Protein AF-A0A2N1LMP2-F1 (afdb_monomer_lite)

Foldseek 3Di:
DPLLCVLCPPDDDDFADFPPVLVVCVVVADDPVSLVVSCVVDVRNVVRVCVRCVVVVVSSQVSQQPTDDPNDGDHDDDDDDPVNLVVVVVLLCLQPVVDDSVQPDPVSQVVGVSSVVQCVQAWDDDPPDIDGADPPDPPDPNDDDDPDDPVVNVPDDPWDDFPDDPPRDTDDTD

Secondary structure (DSSP, 8-state):
--HHHHHHTT----PPP--HHHHHHHHT--SHHHHHHHHHH-HHHHHHHHHHHHHHHHHHHHHHHT-EETTEE----PPPPHHHHHHHHHHHHTT-TT--TT--SHHHHTT-HHHHHHHHHHEEE-SS-EEE-----TT-SS-PPP-S-HHHHHH--PPPPPEE-TTSPEEPP-

Structure (mmCIF, N/CA/C/O backbone):
data_AF-A0A2N1LMP2-F1
#
_entry.id   AF-A0A2N1LMP2-F1
#
loop_
_atom_site.group_PDB
_atom_site.id
_atom_site.type_symbol
_atom_site.label_atom_id
_atom_site.label_alt_id
_atom_site.label_comp_id
_atom_site.label_asym_id
_atom_site.label_entity_id
_atom_site.label_seq_id
_atom_site.pdbx_PDB_ins_code
_atom_site.Cartn_x
_atom_site.Cartn_y
_atom_site.Cartn_z
_atom_site.occupancy
_atom_site.B_iso_or_equiv
_atom_site.auth_seq_id
_atom_site.auth_comp_id
_atom_site.auth_asym_id
_atom_site.auth_atom_id
_atom_site.pdbx_PDB_model_num
ATOM 1 N N . MET A 1 1 ? -23.443 4.112 -10.515 1.00 56.53 1 MET A N 1
ATOM 2 C CA . MET A 1 1 ? -22.861 4.112 -9.153 1.00 56.53 1 MET A CA 1
ATOM 3 C C . MET A 1 1 ? -21.855 2.980 -9.072 1.00 56.53 1 MET A C 1
ATOM 5 O O . MET A 1 1 ? -22.141 1.928 -9.629 1.00 56.53 1 MET A O 1
ATOM 9 N N . SER A 1 2 ? -20.687 3.186 -8.459 1.00 77.44 2 SER A N 1
ATOM 10 C CA . SER A 1 2 ? -19.731 2.086 -8.272 1.00 77.44 2 SER A CA 1
ATOM 11 C C . SER A 1 2 ? -20.357 1.008 -7.377 1.00 77.44 2 SER A C 1
ATOM 13 O O . SER A 1 2 ? -21.139 1.322 -6.478 1.00 77.44 2 SER A O 1
ATOM 15 N N . THR A 1 3 ? -20.025 -0.264 -7.602 1.00 79.44 3 THR A N 1
ATOM 16 C CA . THR A 1 3 ? -20.498 -1.373 -6.756 1.00 79.44 3 THR A CA 1
ATOM 17 C C . THR A 1 3 ? -20.096 -1.174 -5.288 1.00 79.44 3 THR A C 1
ATOM 19 O O . THR A 1 3 ? -20.860 -1.503 -4.387 1.00 79.44 3 THR A O 1
ATOM 22 N N . LEU A 1 4 ? -18.949 -0.528 -5.049 1.00 78.62 4 LEU A N 1
ATOM 23 C CA . LEU A 1 4 ? -18.494 -0.121 -3.717 1.00 78.62 4 LEU A CA 1
ATOM 24 C C . LEU A 1 4 ? -19.461 0.855 -3.029 1.00 78.62 4 LEU A C 1
ATOM 26 O O . LEU A 1 4 ? -19.761 0.676 -1.853 1.00 78.62 4 LEU A O 1
ATOM 30 N N . ASN A 1 5 ? -20.007 1.839 -3.752 1.00 83.38 5 ASN A N 1
ATOM 31 C CA . ASN A 1 5 ? -20.949 2.799 -3.167 1.00 83.38 5 ASN A CA 1
ATOM 32 C C . ASN A 1 5 ? -22.228 2.112 -2.666 1.00 83.38 5 ASN A C 1
ATOM 34 O O . ASN A 1 5 ? -22.778 2.525 -1.651 1.00 83.38 5 ASN A O 1
ATOM 38 N N . ILE A 1 6 ? -22.674 1.045 -3.338 1.00 83.50 6 ILE A N 1
ATOM 39 C CA . ILE A 1 6 ? -23.822 0.237 -2.896 1.00 83.50 6 ILE A CA 1
ATOM 40 C C . ILE A 1 6 ? -23.491 -0.461 -1.570 1.00 83.50 6 ILE A C 1
ATOM 42 O O . ILE A 1 6 ? -24.288 -0.432 -0.634 1.00 83.50 6 ILE A O 1
ATOM 46 N N . GLY A 1 7 ? -22.283 -1.024 -1.454 1.00 83.62 7 GLY A N 1
ATOM 47 C CA . GLY A 1 7 ? -21.801 -1.655 -0.222 1.00 83.62 7 GLY A CA 1
ATOM 48 C C . GLY A 1 7 ? -21.707 -0.712 0.976 1.00 83.62 7 GLY A C 1
ATOM 49 O O . GLY A 1 7 ? -21.836 -1.165 2.112 1.00 83.62 7 GLY A O 1
ATOM 50 N N . LEU A 1 8 ? -21.532 0.588 0.737 1.00 87.81 8 LEU A N 1
ATOM 51 C CA . LEU A 1 8 ? -21.400 1.616 1.774 1.00 87.81 8 LEU A CA 1
ATOM 52 C C . LEU A 1 8 ? -22.677 2.442 1.988 1.00 87.81 8 LEU A C 1
ATOM 54 O O . LEU A 1 8 ? -22.713 3.312 2.857 1.00 87.81 8 LEU A O 1
ATOM 58 N N . GLN A 1 9 ? -23.746 2.174 1.235 1.00 87.31 9 GLN A N 1
ATOM 59 C CA . GLN A 1 9 ? -24.979 2.941 1.354 1.00 87.31 9 GLN A CA 1
ATOM 60 C C . GLN A 1 9 ? -25.634 2.725 2.726 1.00 87.31 9 GLN A C 1
ATOM 62 O O . GLN A 1 9 ? -25.834 1.587 3.168 1.00 87.31 9 GLN A O 1
ATOM 67 N N . GLY A 1 10 ? -25.969 3.839 3.387 1.00 86.31 10 GLY A N 1
ATOM 68 C CA . GLY A 1 10 ? -26.621 3.846 4.699 1.00 86.31 10 GLY A CA 1
ATOM 69 C C . GLY A 1 10 ? -25.737 3.346 5.844 1.00 86.31 10 GLY A C 1
ATOM 70 O O . GLY A 1 10 ? -26.268 2.903 6.857 1.00 86.31 10 GLY A O 1
ATOM 71 N N . VAL A 1 11 ? -24.410 3.365 5.683 1.00 87.25 11 VAL A N 1
ATOM 72 C CA . VAL A 1 11 ? -23.465 2.931 6.718 1.00 87.25 11 VAL A CA 1
ATOM 73 C C . VAL A 1 11 ? -22.861 4.143 7.417 1.00 87.25 11 VAL A C 1
ATOM 75 O O . VAL A 1 11 ? -22.262 4.998 6.772 1.00 87.25 11 VAL A O 1
ATOM 78 N N . ALA A 1 12 ? -22.974 4.178 8.744 1.00 90.19 12 ALA A N 1
ATOM 79 C CA . ALA A 1 12 ? -22.169 5.038 9.603 1.00 90.19 12 ALA A CA 1
ATOM 80 C C . ALA A 1 12 ? -21.089 4.183 10.274 1.00 90.19 12 ALA A C 1
ATOM 82 O O . ALA A 1 12 ? -21.376 3.085 10.750 1.00 90.19 12 ALA A O 1
ATOM 83 N N . LEU A 1 13 ? -19.852 4.674 10.289 1.00 92.00 13 LEU A N 1
ATOM 84 C CA . LEU A 1 13 ? -18.711 3.971 10.867 1.00 92.00 13 LEU A CA 1
ATOM 85 C C . LEU A 1 13 ? -18.268 4.688 12.137 1.00 92.00 13 LEU A C 1
ATOM 87 O O . LEU A 1 13 ? -18.056 5.899 12.128 1.00 92.00 13 LEU A O 1
ATOM 91 N N . LYS A 1 14 ? -18.117 3.928 13.217 1.00 94.25 14 LYS A N 1
ATOM 92 C CA . LYS A 1 14 ? -17.578 4.404 14.486 1.00 94.25 14 LYS A CA 1
ATOM 93 C C . LYS A 1 14 ? -16.714 3.297 15.073 1.00 94.25 14 LYS A C 1
ATOM 95 O O . LYS A 1 14 ? -17.142 2.146 15.076 1.00 94.25 14 LYS A O 1
ATOM 100 N N . ARG A 1 15 ? -15.510 3.651 15.524 1.00 94.88 15 ARG A N 1
ATOM 101 C CA . ARG A 1 15 ? -14.640 2.728 16.260 1.00 94.88 15 ARG A CA 1
ATOM 102 C C . ARG A 1 15 ? -15.196 2.462 17.646 1.00 94.88 15 ARG A C 1
ATOM 104 O O . ARG A 1 15 ? -15.923 3.295 18.198 1.00 94.88 15 ARG A O 1
ATOM 111 N N . ASP A 1 16 ? -14.818 1.324 18.193 1.00 95.50 16 ASP A N 1
ATOM 112 C CA . ASP A 1 16 ? -15.082 1.036 19.587 1.00 95.50 16 ASP A CA 1
ATOM 113 C C . ASP A 1 16 ? -14.263 1.976 20.477 1.00 95.50 16 ASP A C 1
ATOM 115 O O . ASP A 1 16 ? -13.262 2.579 20.064 1.00 95.50 16 ASP A O 1
ATOM 119 N N . GLN A 1 17 ? -14.762 2.168 21.692 1.00 95.06 17 GLN A N 1
ATOM 120 C CA . GLN A 1 17 ? -14.090 2.988 22.683 1.00 95.06 17 GLN A CA 1
ATOM 121 C C . GLN A 1 17 ? -12.904 2.206 23.252 1.00 95.06 17 GLN A C 1
ATOM 123 O O . GLN A 1 17 ? -13.048 1.038 23.608 1.00 95.06 17 GLN A O 1
ATOM 128 N N . MET A 1 18 ? -11.744 2.851 23.303 1.00 96.00 18 MET A N 1
ATOM 129 C CA . MET A 1 18 ? -10.521 2.316 23.899 1.00 96.00 18 MET A CA 1
ATOM 130 C C . MET A 1 18 ? -10.513 2.560 25.413 1.00 96.00 18 MET A C 1
ATOM 132 O O . MET A 1 18 ? -11.462 3.123 25.975 1.00 96.00 18 MET A O 1
ATOM 136 N N . SER A 1 19 ? -9.436 2.167 26.096 1.00 95.62 19 SER A N 1
ATOM 137 C CA . SER A 1 19 ? -9.267 2.533 27.500 1.00 95.62 19 SER A CA 1
ATOM 138 C C . SER A 1 19 ? -9.213 4.062 27.670 1.00 95.62 19 SER A C 1
ATOM 140 O O . SER A 1 19 ? -8.766 4.778 26.767 1.00 95.62 19 SER A O 1
ATOM 142 N N . PRO A 1 20 ? -9.616 4.608 28.835 1.00 95.19 20 PRO A N 1
ATOM 143 C CA . PRO A 1 20 ? -9.572 6.053 29.075 1.00 95.19 20 PRO A CA 1
ATOM 144 C C . PRO A 1 20 ? -8.185 6.680 28.853 1.00 95.19 20 PRO A C 1
ATOM 146 O O . PRO A 1 20 ? -8.095 7.825 28.416 1.00 95.19 20 PRO A O 1
ATOM 149 N N . GLY A 1 21 ? -7.108 5.932 29.129 1.00 93.25 21 GLY A N 1
ATOM 150 C CA . GLY A 1 21 ? -5.733 6.383 28.907 1.00 93.25 21 GLY A CA 1
ATOM 151 C C . GLY A 1 21 ? -5.404 6.535 27.422 1.00 93.25 21 GLY A C 1
ATOM 152 O O . GLY A 1 21 ? -4.942 7.596 26.998 1.00 93.25 21 GLY A O 1
ATOM 153 N N . SER A 1 22 ? -5.704 5.514 26.618 1.00 93.31 22 SER A N 1
ATOM 154 C CA . SER A 1 22 ? -5.519 5.569 25.166 1.00 93.31 22 SER A CA 1
ATOM 155 C C . SER A 1 22 ? -6.425 6.593 24.494 1.00 93.31 22 SER A C 1
ATOM 157 O O . SER A 1 22 ? -5.985 7.260 23.562 1.00 93.31 22 SER A O 1
ATOM 159 N N . GLU A 1 23 ? -7.661 6.770 24.972 1.00 95.56 23 GLU A N 1
ATOM 160 C CA . GLU A 1 23 ? -8.558 7.819 24.476 1.00 95.56 23 GLU A CA 1
ATOM 161 C C . GLU A 1 23 ? -7.972 9.212 24.713 1.00 95.56 23 GLU A C 1
ATOM 163 O O . GLU A 1 23 ? -7.882 9.997 23.774 1.00 95.56 23 GLU A O 1
ATOM 168 N N . ALA A 1 24 ? -7.468 9.501 25.916 1.00 93.88 24 ALA A N 1
ATOM 169 C CA . ALA A 1 24 ? -6.833 10.787 26.208 1.00 93.88 24 ALA A CA 1
ATOM 170 C C . ALA A 1 24 ? -5.575 11.034 25.345 1.00 93.88 24 ALA A C 1
ATOM 172 O O . ALA A 1 24 ? -5.333 12.144 24.855 1.00 93.88 24 ALA A O 1
ATOM 173 N N . LEU A 1 25 ? -4.766 9.993 25.110 1.00 92.94 25 LEU A N 1
ATOM 174 C CA . LEU A 1 25 ? -3.607 10.075 24.212 1.00 92.94 25 LEU A CA 1
ATOM 175 C C . LEU A 1 25 ? -4.021 10.298 22.751 1.00 92.94 25 LEU A C 1
ATOM 177 O O . LEU A 1 25 ? -3.378 11.070 22.030 1.00 92.94 25 LEU A O 1
ATOM 181 N N . PHE A 1 26 ? -5.099 9.648 22.318 1.00 93.06 26 PHE A N 1
ATOM 182 C CA . PHE A 1 26 ? -5.643 9.774 20.974 1.00 93.06 26 PHE A CA 1
ATOM 183 C C . PHE A 1 26 ? -6.277 11.151 20.737 1.00 93.06 26 PHE A C 1
ATOM 185 O O . PHE A 1 26 ? -5.985 11.780 19.725 1.00 93.06 26 PHE A O 1
ATOM 192 N N . GLU A 1 27 ? -7.071 11.666 21.679 1.00 93.25 27 GLU A N 1
ATOM 193 C CA . GLU A 1 27 ? -7.725 12.983 21.600 1.00 93.25 27 GLU A CA 1
ATOM 194 C C . GLU A 1 27 ? -6.729 14.134 21.462 1.00 93.25 27 GLU A C 1
ATOM 196 O O . GLU A 1 27 ? -6.997 15.135 20.803 1.00 93.25 27 GLU A O 1
ATOM 201 N N . THR A 1 28 ? -5.544 13.988 22.050 1.00 93.62 28 THR A N 1
ATOM 202 C CA . THR A 1 28 ? -4.492 15.000 21.949 1.00 93.62 28 THR A CA 1
ATOM 203 C C . THR A 1 28 ? -3.762 14.965 20.595 1.00 93.62 28 THR A C 1
ATOM 205 O O . THR A 1 28 ? -2.806 15.719 20.405 1.00 93.62 28 THR A O 1
ATOM 208 N N . ALA A 1 29 ? -4.084 14.035 19.685 1.00 93.19 29 ALA A N 1
ATOM 209 C CA . ALA A 1 29 ? -3.454 13.896 18.370 1.00 93.19 29 ALA A CA 1
ATOM 210 C C . ALA A 1 29 ? -4.353 14.482 17.270 1.00 93.19 29 ALA A C 1
ATOM 212 O O . ALA A 1 29 ? -5.484 14.047 17.083 1.00 93.19 29 ALA A O 1
ATOM 213 N N . ASN A 1 30 ? -3.835 15.452 16.511 1.00 91.75 30 ASN A N 1
ATOM 214 C CA . ASN A 1 30 ? -4.628 16.181 15.512 1.00 91.75 30 ASN A CA 1
ATOM 215 C C . ASN A 1 30 ? -4.412 15.677 14.078 1.00 91.75 30 ASN A C 1
ATOM 217 O O . ASN A 1 30 ? -5.195 15.990 13.182 1.00 91.75 30 ASN A O 1
ATOM 221 N N . THR A 1 31 ? -3.346 14.912 13.841 1.00 92.50 31 THR A N 1
ATOM 222 C CA . THR A 1 31 ? -2.994 14.381 12.522 1.00 92.50 31 THR A CA 1
ATOM 223 C C . THR A 1 31 ? -2.686 12.887 12.590 1.00 92.50 31 THR A C 1
ATOM 225 O O . THR A 1 31 ? -2.364 12.348 13.648 1.00 92.50 31 THR A O 1
ATOM 228 N N . LEU A 1 32 ? -2.741 12.201 11.442 1.00 89.19 32 LEU A N 1
ATOM 229 C CA . LEU A 1 32 ? -2.329 10.794 11.359 1.00 89.19 32 LEU A CA 1
ATOM 230 C C . LEU A 1 32 ? -0.859 10.596 11.745 1.00 89.19 32 LEU A C 1
ATOM 232 O O . LEU A 1 32 ? -0.518 9.563 12.313 1.00 89.19 32 LEU A O 1
ATOM 236 N N . ASP A 1 33 ? 0.001 11.576 11.467 1.00 87.94 33 ASP A N 1
ATOM 237 C CA . ASP A 1 33 ? 1.408 11.511 11.856 1.00 87.94 33 ASP A CA 1
ATOM 238 C C . ASP A 1 33 ? 1.584 11.661 13.370 1.00 87.94 33 ASP A C 1
ATOM 240 O O . ASP A 1 33 ? 2.411 10.962 13.952 1.00 87.94 33 ASP A O 1
ATOM 244 N N . ASP A 1 34 ? 0.769 12.487 14.031 1.00 92.25 34 ASP A N 1
ATOM 245 C CA . ASP A 1 34 ? 0.767 12.582 15.497 1.00 92.25 34 ASP A CA 1
ATOM 246 C C . ASP A 1 34 ? 0.276 11.282 16.137 1.00 92.25 34 ASP A C 1
ATOM 248 O O . ASP A 1 34 ? 0.883 10.800 17.093 1.00 92.25 34 ASP A O 1
ATOM 252 N N . ILE A 1 35 ? -0.789 10.687 15.586 1.00 92.00 35 ILE A N 1
ATOM 253 C CA . ILE A 1 35 ? -1.306 9.391 16.046 1.00 92.00 35 ILE A CA 1
ATOM 254 C C . ILE A 1 35 ? -0.209 8.327 15.928 1.00 92.00 35 ILE A C 1
ATOM 256 O O . ILE A 1 35 ? 0.035 7.596 16.883 1.00 92.00 35 ILE A O 1
ATOM 260 N N . ARG A 1 36 ? 0.494 8.265 14.787 1.00 89.62 36 ARG A N 1
ATOM 261 C CA . ARG A 1 36 ? 1.602 7.319 14.571 1.00 89.62 36 ARG A CA 1
ATOM 262 C C . ARG A 1 36 ? 2.739 7.520 15.568 1.00 89.62 36 ARG A C 1
ATOM 264 O O . ARG A 1 36 ? 3.212 6.535 16.121 1.00 89.62 36 ARG A O 1
ATOM 271 N N . LYS A 1 37 ? 3.158 8.763 15.823 1.00 90.62 37 LYS A N 1
ATOM 272 C CA . LYS A 1 37 ? 4.223 9.064 16.796 1.00 90.62 37 LYS A CA 1
ATOM 273 C C . LYS A 1 37 ? 3.845 8.611 18.204 1.00 90.62 37 LYS A C 1
ATOM 275 O O . LYS A 1 37 ? 4.606 7.894 18.839 1.00 90.62 37 LYS A O 1
ATOM 280 N N . LYS A 1 38 ? 2.633 8.931 18.660 1.00 92.31 38 LYS A N 1
ATOM 281 C CA . LYS A 1 38 ? 2.159 8.489 19.982 1.00 92.31 38 LYS A CA 1
ATOM 282 C C . LYS A 1 38 ? 1.995 6.978 20.080 1.00 92.31 38 LYS A C 1
ATOM 284 O O . LYS A 1 38 ? 2.255 6.398 21.126 1.00 92.31 38 LYS A O 1
ATOM 289 N N . ALA A 1 39 ? 1.576 6.334 18.995 1.00 90.62 39 ALA A N 1
ATOM 290 C CA . ALA A 1 39 ? 1.484 4.882 18.920 1.00 90.62 39 ALA A CA 1
ATOM 291 C C . ALA A 1 39 ? 2.875 4.217 18.987 1.00 90.62 39 ALA A C 1
ATOM 293 O O . ALA A 1 39 ? 3.016 3.166 19.604 1.00 90.62 39 ALA A O 1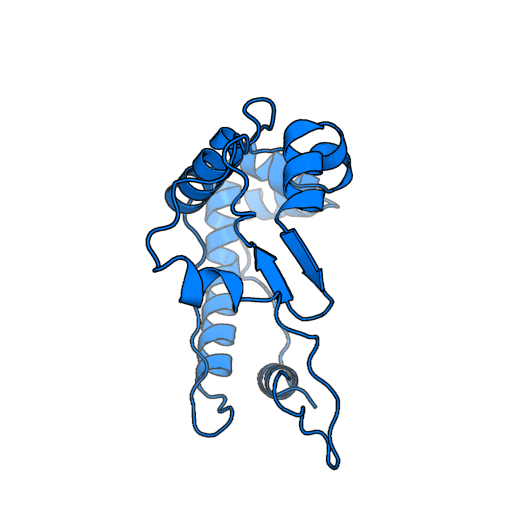
ATOM 294 N N . GLN A 1 40 ? 3.916 4.845 18.427 1.00 88.19 40 GLN A N 1
ATOM 295 C CA . GLN A 1 40 ? 5.306 4.391 18.584 1.00 88.19 40 GLN A CA 1
ATOM 296 C C . GLN A 1 40 ? 5.817 4.548 20.024 1.00 88.19 40 GLN A C 1
ATOM 298 O O . GLN A 1 40 ? 6.623 3.742 20.477 1.00 88.19 40 GLN A O 1
ATOM 303 N N . GLU A 1 41 ? 5.347 5.566 20.745 1.00 90.31 41 GLU A N 1
ATOM 304 C CA . GLU A 1 41 ? 5.685 5.794 22.156 1.00 90.31 41 GLU A CA 1
ATOM 305 C C . GLU A 1 41 ? 4.899 4.873 23.113 1.00 90.31 41 GLU A C 1
ATOM 307 O O . GLU A 1 41 ? 5.378 4.578 24.208 1.00 90.31 41 GLU A O 1
ATOM 312 N N . SER A 1 42 ? 3.715 4.391 22.707 1.00 91.00 42 SER A N 1
ATOM 313 C CA . SER A 1 42 ? 2.830 3.535 23.510 1.00 91.00 42 SER A CA 1
ATOM 314 C C . SER A 1 42 ? 2.359 2.285 22.752 1.00 91.00 42 SER A C 1
ATOM 316 O O . SER A 1 42 ? 1.461 2.326 21.903 1.00 91.00 42 SER A O 1
ATOM 318 N N . ASN A 1 43 ? 2.906 1.127 23.138 1.00 87.75 43 ASN A N 1
ATOM 319 C CA . ASN A 1 43 ? 2.490 -0.182 22.613 1.00 87.75 43 ASN A CA 1
ATOM 320 C C . ASN A 1 43 ? 1.019 -0.515 22.927 1.00 87.75 43 ASN A C 1
ATOM 322 O O . ASN A 1 43 ? 0.364 -1.224 22.156 1.00 87.75 43 ASN A O 1
ATOM 326 N N . GLU A 1 44 ? 0.498 -0.003 24.044 1.00 93.31 44 GLU A N 1
ATOM 327 C CA . GLU A 1 44 ? -0.899 -0.170 24.453 1.00 93.31 44 GLU A CA 1
ATOM 328 C C . GLU A 1 44 ? -1.831 0.560 23.482 1.00 93.31 44 GLU A C 1
ATOM 330 O O . GLU A 1 44 ? -2.719 -0.066 22.905 1.00 93.31 44 GLU A O 1
ATOM 335 N N . LEU A 1 45 ? -1.534 1.829 23.173 1.00 93.12 45 LEU A N 1
ATOM 336 C CA . LEU A 1 45 ? -2.297 2.615 22.201 1.00 93.12 45 LEU A CA 1
ATOM 337 C C . LEU A 1 45 ? -2.318 1.940 20.823 1.00 93.12 45 LEU A C 1
ATOM 339 O O . LEU A 1 45 ? -3.357 1.892 20.170 1.00 93.12 45 LEU A O 1
ATOM 343 N N . THR A 1 46 ? -1.185 1.387 20.378 1.00 92.31 46 THR A N 1
ATOM 344 C CA . THR A 1 46 ? -1.109 0.658 19.101 1.00 92.31 46 THR A CA 1
ATOM 345 C C . THR A 1 46 ? -2.044 -0.551 19.071 1.00 92.31 46 THR A C 1
ATOM 347 O O . THR A 1 46 ? -2.715 -0.794 18.064 1.00 92.31 46 THR A O 1
ATOM 350 N N . SER A 1 47 ? -2.074 -1.324 20.155 1.00 92.88 47 SER A N 1
ATOM 351 C CA . SER A 1 47 ? -2.872 -2.549 20.243 1.00 92.88 47 SER A CA 1
ATOM 352 C C . SER A 1 47 ? -4.362 -2.225 20.345 1.00 92.88 47 SER A C 1
ATOM 354 O O . SER A 1 47 ? -5.154 -2.753 19.564 1.00 92.88 47 SER A O 1
ATOM 356 N N . GLU A 1 48 ? -4.731 -1.278 21.209 1.00 95.44 48 GLU A N 1
ATOM 357 C CA . GLU A 1 48 ? -6.120 -0.844 21.380 1.00 95.44 48 GLU A CA 1
ATOM 358 C C . GLU A 1 48 ? -6.670 -0.147 20.132 1.00 95.44 48 GLU A C 1
ATOM 360 O O . GLU A 1 48 ? -7.828 -0.352 19.776 1.00 95.44 48 GLU A O 1
ATOM 365 N N . LEU A 1 49 ? -5.850 0.609 19.392 1.00 93.62 49 LEU A N 1
ATOM 366 C CA . LEU A 1 49 ? -6.276 1.182 18.113 1.00 93.62 49 LEU A CA 1
ATOM 367 C C . LEU A 1 49 ? -6.627 0.092 17.099 1.00 93.62 49 LEU A C 1
ATOM 369 O O . LEU A 1 49 ? -7.662 0.200 16.440 1.00 93.62 49 LEU A O 1
ATOM 373 N N . LYS A 1 50 ? -5.805 -0.961 16.985 1.00 92.38 50 LYS A N 1
ATOM 374 C CA . LYS A 1 50 ? -6.079 -2.105 16.098 1.00 92.38 50 LYS A CA 1
ATOM 375 C C . LYS A 1 50 ? -7.357 -2.835 16.517 1.00 92.38 50 LYS A C 1
ATOM 377 O O . LYS A 1 50 ? -8.196 -3.141 15.669 1.00 92.38 50 LYS A O 1
ATOM 382 N N . GLU A 1 51 ? -7.539 -3.062 17.813 1.00 94.94 51 GLU A N 1
ATOM 383 C CA . GLU A 1 51 ? -8.738 -3.711 18.343 1.00 94.94 51 GLU A CA 1
ATOM 384 C C . GLU A 1 51 ? -9.994 -2.858 18.106 1.00 94.94 51 GLU A C 1
ATOM 386 O O . GLU A 1 51 ? -10.978 -3.352 17.555 1.00 94.94 51 GLU A O 1
ATOM 391 N N . SER A 1 52 ? -9.923 -1.551 18.378 1.00 96.06 52 SER A N 1
ATOM 392 C CA . SER A 1 52 ? -11.057 -0.620 18.276 1.00 96.06 52 SER A CA 1
ATOM 393 C C . SER A 1 52 ? -11.681 -0.531 16.879 1.00 96.06 52 SER A C 1
ATOM 395 O O . SER A 1 52 ? -12.849 -0.168 16.732 1.00 96.06 52 SER A O 1
ATOM 397 N N . ILE A 1 53 ? -10.914 -0.845 15.831 1.00 94.69 53 ILE A N 1
ATOM 398 C CA . ILE A 1 53 ? -11.384 -0.822 14.439 1.00 94.69 53 ILE A CA 1
ATOM 399 C C . ILE A 1 53 ? -11.742 -2.210 13.902 1.00 94.69 53 ILE A C 1
ATOM 401 O O . ILE A 1 53 ? -12.310 -2.302 12.811 1.00 94.69 53 ILE A O 1
ATOM 405 N N . THR A 1 54 ? -11.451 -3.284 14.641 1.00 94.56 54 THR A N 1
ATOM 406 C CA . THR A 1 54 ? -11.632 -4.669 14.176 1.00 94.56 54 THR A CA 1
ATOM 407 C C . THR A 1 54 ? -13.097 -4.957 13.839 1.00 94.56 54 THR A C 1
ATOM 409 O O . THR A 1 54 ? -13.406 -5.525 12.788 1.00 94.56 54 THR A O 1
ATOM 412 N N . ASN A 1 55 ? -14.035 -4.484 14.665 1.00 93.31 55 ASN A N 1
ATOM 413 C CA . ASN A 1 55 ? -15.468 -4.649 14.405 1.00 93.31 55 ASN A CA 1
ATOM 414 C C . ASN A 1 55 ? -15.920 -3.937 13.123 1.00 93.31 55 ASN A C 1
ATOM 416 O O . ASN A 1 55 ? -16.706 -4.490 12.346 1.00 93.31 55 ASN A O 1
ATOM 420 N N . ILE A 1 56 ? -15.378 -2.747 12.847 1.00 93.69 56 ILE A N 1
ATOM 421 C CA . ILE A 1 56 ? -15.647 -2.033 11.594 1.00 93.69 56 ILE A CA 1
ATOM 422 C C . ILE A 1 56 ? -15.079 -2.798 10.399 1.00 93.69 56 ILE A C 1
ATOM 424 O O . ILE A 1 56 ? -15.765 -2.941 9.388 1.00 93.69 56 ILE A O 1
ATOM 428 N N . GLN A 1 57 ? -13.845 -3.295 10.496 1.00 93.25 57 GLN A N 1
ATOM 429 C CA . GLN A 1 57 ? -13.223 -4.076 9.426 1.00 93.25 57 GLN A CA 1
ATOM 430 C C . GLN A 1 57 ? -14.068 -5.309 9.094 1.00 93.25 57 GLN A C 1
ATOM 432 O O . GLN A 1 57 ? -14.405 -5.527 7.931 1.00 93.25 57 GLN A O 1
ATOM 437 N N . ASN A 1 58 ? -14.522 -6.042 10.113 1.00 92.75 58 ASN A N 1
ATOM 438 C CA . ASN A 1 58 ? -15.418 -7.184 9.945 1.00 92.75 58 ASN A CA 1
ATOM 439 C C . ASN A 1 58 ? -16.753 -6.788 9.300 1.00 92.75 58 ASN A C 1
ATOM 441 O O . ASN A 1 58 ? -17.229 -7.477 8.395 1.00 92.75 58 ASN A O 1
ATOM 445 N N . LEU A 1 59 ? -17.367 -5.676 9.718 1.00 93.38 59 LEU A N 1
ATOM 446 C CA . LEU A 1 59 ? -18.598 -5.162 9.107 1.00 93.38 59 LEU A CA 1
ATOM 447 C C . LEU A 1 59 ? -18.401 -4.849 7.615 1.00 93.38 59 LEU A C 1
ATOM 449 O O . LEU A 1 59 ? -19.228 -5.238 6.783 1.00 93.38 59 LEU A O 1
ATOM 453 N N . LEU A 1 60 ? -17.314 -4.153 7.276 1.00 92.25 60 LEU A N 1
ATOM 454 C CA . LEU A 1 60 ? -16.983 -3.771 5.904 1.00 92.25 60 LEU A CA 1
ATOM 455 C C . LEU A 1 60 ? -16.662 -4.989 5.038 1.00 92.25 60 LEU A C 1
ATOM 457 O O . LEU A 1 60 ? -17.152 -5.064 3.909 1.00 92.25 60 LEU A O 1
ATOM 461 N N . ASN A 1 61 ? -15.923 -5.964 5.569 1.00 92.25 61 ASN A N 1
ATOM 462 C CA . ASN A 1 61 ? -15.622 -7.217 4.882 1.00 92.25 61 ASN A CA 1
ATOM 463 C C . ASN A 1 61 ? -16.906 -7.988 4.573 1.00 92.25 61 ASN A C 1
ATOM 465 O O . ASN A 1 61 ? -17.206 -8.251 3.409 1.00 92.25 61 ASN A O 1
ATOM 469 N N . ASN A 1 62 ? -17.742 -8.216 5.589 1.00 91.25 62 ASN A N 1
ATOM 470 C CA . ASN A 1 62 ? -19.021 -8.909 5.439 1.00 91.25 62 ASN A CA 1
ATOM 471 C C . ASN A 1 62 ? -19.948 -8.241 4.416 1.00 91.25 62 ASN A C 1
ATOM 473 O O . ASN A 1 62 ? -20.658 -8.924 3.677 1.00 91.25 62 ASN A O 1
ATOM 477 N N . ARG A 1 63 ? -19.986 -6.903 4.375 1.00 91.06 63 ARG A N 1
ATOM 478 C CA . ARG A 1 63 ? -20.778 -6.169 3.378 1.00 91.06 63 ARG A CA 1
ATOM 479 C C . ARG A 1 63 ? -20.184 -6.283 1.980 1.00 91.06 63 ARG A C 1
ATOM 481 O O . ARG A 1 63 ? -20.931 -6.508 1.032 1.00 91.06 63 ARG A O 1
ATOM 488 N N . THR A 1 64 ? -18.869 -6.147 1.855 1.00 90.88 64 THR A N 1
ATOM 489 C CA . THR A 1 64 ? -18.173 -6.158 0.564 1.00 90.88 64 THR A CA 1
ATOM 490 C C . THR A 1 64 ? -18.240 -7.534 -0.094 1.00 90.88 64 THR A C 1
ATOM 492 O O . THR A 1 64 ? -18.532 -7.625 -1.282 1.00 90.88 64 THR A O 1
ATOM 495 N N . GLU A 1 65 ? -18.084 -8.617 0.665 1.00 91.38 65 GLU A N 1
ATOM 496 C CA . GLU A 1 65 ? -18.147 -9.995 0.149 1.00 91.38 65 GLU A CA 1
ATOM 497 C C . GLU A 1 65 ? -19.540 -10.415 -0.351 1.00 91.38 65 GLU A C 1
ATOM 499 O O . GLU A 1 65 ? -19.669 -11.353 -1.144 1.00 91.38 65 GLU A O 1
ATOM 504 N N . ARG A 1 66 ? -20.599 -9.712 0.075 1.00 90.31 66 ARG A N 1
ATOM 505 C CA . ARG A 1 66 ? -21.967 -9.895 -0.445 1.00 90.31 66 ARG A CA 1
ATOM 506 C C . ARG A 1 66 ? -22.176 -9.223 -1.800 1.00 90.31 66 ARG A C 1
ATOM 508 O O . ARG A 1 66 ? -23.157 -9.528 -2.475 1.00 90.31 66 ARG A O 1
ATOM 515 N N . LEU A 1 67 ? -21.292 -8.307 -2.195 1.00 90.06 67 LEU A N 1
ATOM 516 C CA . LEU A 1 67 ? -21.373 -7.642 -3.487 1.00 90.06 67 LEU A CA 1
ATOM 517 C C . LEU A 1 67 ? -20.930 -8.587 -4.604 1.00 90.06 67 LEU A C 1
ATOM 519 O O . LEU A 1 67 ? -20.033 -9.417 -4.444 1.00 90.06 67 LEU A O 1
ATOM 523 N N . LEU A 1 68 ? -21.539 -8.401 -5.771 1.00 88.69 68 LEU A N 1
ATOM 524 C CA . LEU A 1 68 ? -21.206 -9.120 -6.992 1.00 88.69 68 LEU A CA 1
ATOM 525 C C . LEU A 1 68 ? -20.801 -8.127 -8.074 1.00 88.69 68 LEU A C 1
ATOM 527 O O . LEU A 1 68 ? -21.445 -7.096 -8.276 1.00 88.69 68 LEU A O 1
ATOM 531 N N . PHE A 1 69 ? -19.744 -8.462 -8.799 1.00 82.69 69 PHE A N 1
ATOM 532 C CA . PHE A 1 69 ? -19.353 -7.781 -10.019 1.00 82.69 69 PHE A CA 1
ATOM 533 C C . PHE A 1 69 ? -19.185 -8.816 -11.127 1.00 82.69 69 PHE A C 1
ATOM 535 O O . PHE A 1 69 ? -18.298 -9.664 -11.052 1.00 82.69 69 PHE A O 1
ATOM 542 N N . LYS A 1 70 ? -20.053 -8.755 -12.149 1.00 87.12 70 LYS A N 1
ATOM 543 C CA . LYS A 1 70 ? -20.111 -9.742 -13.246 1.00 87.12 70 LYS A CA 1
ATOM 544 C C . LYS A 1 70 ? -20.168 -11.184 -12.716 1.00 87.12 70 LYS A C 1
ATOM 546 O O . LYS A 1 70 ? -19.310 -12.001 -13.042 1.00 87.12 70 LYS A O 1
ATOM 551 N N . ASP A 1 71 ? -21.109 -11.431 -11.803 1.00 86.25 71 ASP A N 1
ATOM 552 C CA . ASP A 1 71 ? -21.339 -12.722 -11.129 1.00 86.25 71 ASP A CA 1
ATOM 553 C C . ASP A 1 71 ? -20.165 -13.255 -10.290 1.00 86.25 71 ASP A C 1
ATOM 555 O O . ASP A 1 71 ? -20.196 -14.382 -9.796 1.00 86.25 71 ASP A O 1
ATOM 559 N N . LYS A 1 72 ? -19.132 -12.437 -10.062 1.00 89.00 72 LYS A N 1
ATOM 560 C CA . LYS A 1 72 ? -18.014 -12.758 -9.172 1.00 89.00 72 LYS A CA 1
ATOM 561 C C . LYS A 1 72 ? -18.140 -11.983 -7.869 1.00 89.00 72 LYS A C 1
ATOM 563 O O . LYS A 1 72 ? -18.341 -10.769 -7.880 1.00 89.00 72 LYS A O 1
ATOM 568 N N . LYS A 1 73 ? -17.987 -12.684 -6.746 1.00 88.44 73 LYS A N 1
ATOM 569 C CA . LYS A 1 73 ? -17.900 -12.060 -5.421 1.00 88.44 73 LYS A CA 1
ATOM 570 C C . LYS A 1 73 ? -16.606 -11.268 -5.290 1.00 88.44 73 LYS A C 1
ATOM 572 O O . LYS A 1 73 ? -15.563 -11.688 -5.802 1.00 88.44 73 LYS A O 1
ATOM 577 N N . PHE A 1 74 ? -16.677 -10.152 -4.576 1.00 88.81 74 PHE A N 1
ATOM 578 C CA . PHE A 1 74 ? -15.474 -9.463 -4.129 1.00 88.81 74 PHE A CA 1
ATOM 579 C C . PHE A 1 74 ? -14.727 -10.321 -3.109 1.00 88.81 74 PHE A C 1
ATOM 581 O O . PHE A 1 74 ? -15.320 -11.142 -2.410 1.00 88.81 74 PHE A O 1
ATOM 588 N N . ARG A 1 75 ? -13.411 -10.129 -3.055 1.00 88.69 75 ARG A N 1
ATOM 589 C CA . ARG A 1 75 ? -12.540 -10.745 -2.058 1.00 88.69 75 ARG A CA 1
ATOM 590 C C . ARG A 1 75 ? -11.967 -9.642 -1.192 1.00 88.69 75 ARG A C 1
ATOM 592 O O . ARG A 1 75 ? -11.428 -8.673 -1.729 1.00 88.69 75 ARG A O 1
ATOM 599 N N . CYS A 1 76 ? -12.077 -9.809 0.115 1.00 88.81 76 CYS A N 1
ATOM 600 C CA . CYS A 1 76 ? -11.336 -8.998 1.061 1.00 88.81 76 CYS A CA 1
ATOM 601 C C . CYS A 1 76 ? -9.966 -9.636 1.296 1.00 88.81 76 CYS A C 1
ATOM 603 O O . CYS A 1 76 ? -9.824 -10.858 1.301 1.00 88.81 76 CYS A O 1
ATOM 605 N N . HIS A 1 77 ? -8.947 -8.794 1.420 1.00 88.44 77 HIS A N 1
ATOM 606 C CA . HIS A 1 77 ? -7.583 -9.221 1.688 1.00 88.44 77 HIS A CA 1
ATOM 607 C C . HIS A 1 77 ? -7.169 -8.713 3.059 1.00 88.44 77 HIS A C 1
ATOM 609 O O . HIS A 1 77 ? -7.461 -7.569 3.407 1.00 88.44 77 HIS A O 1
ATOM 615 N N . GLU A 1 78 ? -6.459 -9.558 3.799 1.00 87.19 78 GLU A N 1
ATOM 616 C CA . GLU A 1 78 ? -5.870 -9.158 5.069 1.00 87.19 78 GLU A CA 1
ATOM 617 C C . GLU A 1 78 ? -4.833 -8.044 4.870 1.00 87.19 78 GLU A C 1
ATOM 619 O O . GLU A 1 78 ? -4.136 -8.029 3.842 1.00 87.19 78 GLU A O 1
ATOM 624 N N . PRO A 1 79 ? -4.696 -7.128 5.846 1.00 86.12 79 PRO A N 1
ATOM 625 C CA . PRO A 1 79 ? -3.629 -6.140 5.846 1.00 86.12 79 PRO A CA 1
ATOM 626 C C . PRO A 1 79 ? -2.253 -6.796 5.678 1.00 86.12 79 PRO A C 1
ATOM 628 O O . PRO A 1 79 ? -2.003 -7.907 6.151 1.00 86.12 79 PRO A O 1
ATOM 631 N N . ALA A 1 80 ? -1.334 -6.100 5.008 1.00 88.81 80 ALA A N 1
ATOM 632 C CA . ALA A 1 80 ? 0.046 -6.559 4.927 1.00 88.81 80 ALA A CA 1
ATOM 633 C C . ALA A 1 80 ? 0.676 -6.564 6.329 1.00 88.81 80 ALA A C 1
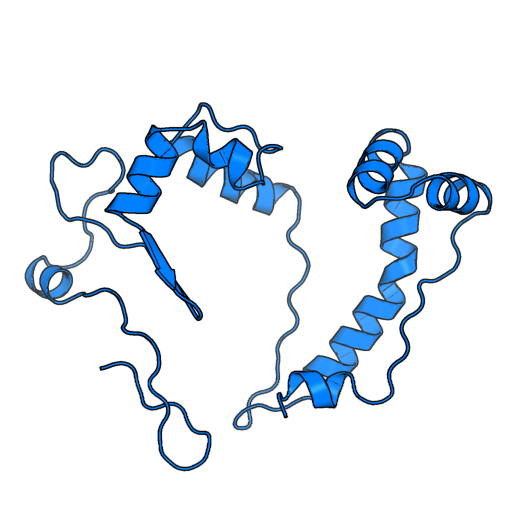ATOM 635 O O . ALA A 1 80 ? 0.574 -5.577 7.058 1.00 88.81 80 ALA A O 1
ATOM 636 N N . ASN A 1 81 ? 1.325 -7.670 6.694 1.00 90.50 81 ASN A N 1
ATOM 637 C CA . ASN A 1 81 ? 2.131 -7.737 7.908 1.00 90.50 81 ASN A CA 1
ATOM 638 C C . ASN A 1 81 ? 3.480 -7.027 7.696 1.00 90.50 81 ASN A C 1
ATOM 640 O O . ASN A 1 81 ? 3.892 -6.764 6.563 1.00 90.50 81 ASN A O 1
ATOM 644 N N . GLU A 1 82 ? 4.173 -6.734 8.794 1.00 89.44 82 GLU A N 1
ATOM 645 C CA . GLU A 1 82 ? 5.462 -6.031 8.769 1.00 89.44 82 GLU A CA 1
ATOM 646 C C . GLU A 1 82 ? 6.509 -6.777 7.933 1.00 89.44 82 GLU A C 1
ATOM 648 O O . GLU A 1 82 ? 7.228 -6.154 7.162 1.00 89.44 82 GLU A O 1
ATOM 653 N N . GLU A 1 83 ? 6.520 -8.110 7.983 1.00 92.50 83 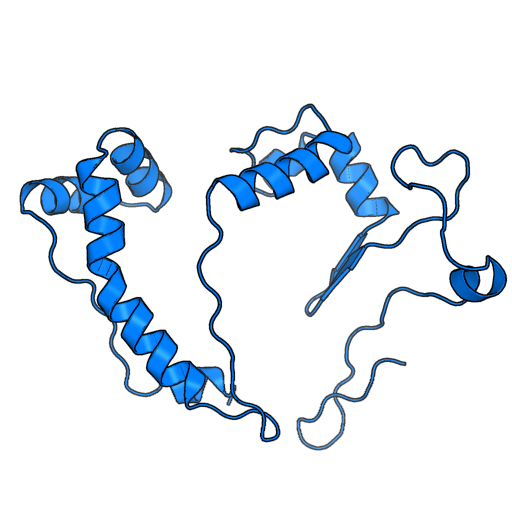GLU A N 1
ATOM 654 C CA . GLU A 1 83 ? 7.413 -8.951 7.175 1.00 92.50 83 GLU A CA 1
ATOM 655 C C . GLU A 1 83 ? 7.200 -8.761 5.668 1.00 92.50 83 GLU A C 1
ATOM 657 O O . GLU A 1 83 ? 8.163 -8.648 4.913 1.00 92.50 83 GLU A O 1
ATOM 662 N N . ARG A 1 84 ? 5.944 -8.703 5.201 1.00 92.44 84 ARG A N 1
ATOM 663 C CA . ARG A 1 84 ? 5.631 -8.458 3.784 1.00 92.44 84 ARG A CA 1
ATOM 664 C C . ARG A 1 84 ? 5.994 -7.043 3.366 1.00 92.44 84 ARG A C 1
ATOM 666 O O . ARG A 1 84 ? 6.446 -6.854 2.239 1.00 92.44 84 ARG A O 1
ATOM 673 N N . ILE A 1 85 ? 5.782 -6.066 4.247 1.00 91.50 85 ILE A N 1
ATOM 674 C CA . ILE A 1 85 ? 6.170 -4.674 3.999 1.00 91.50 85 ILE A CA 1
ATOM 675 C C . ILE A 1 85 ? 7.695 -4.583 3.882 1.00 91.50 85 ILE A C 1
ATOM 677 O O . ILE A 1 85 ? 8.187 -4.021 2.906 1.00 91.50 85 ILE A O 1
ATOM 681 N N . ALA A 1 86 ? 8.431 -5.203 4.806 1.00 92.94 86 ALA A N 1
ATOM 682 C CA . ALA A 1 86 ? 9.887 -5.272 4.775 1.00 92.94 86 ALA A CA 1
ATOM 683 C C . ALA A 1 86 ? 10.390 -5.993 3.518 1.00 92.94 86 ALA A C 1
ATOM 685 O O . ALA A 1 86 ? 11.223 -5.456 2.804 1.00 92.94 86 ALA A O 1
ATOM 686 N N . ALA A 1 87 ? 9.829 -7.152 3.163 1.00 93.31 87 ALA A N 1
ATOM 687 C CA . ALA A 1 87 ? 10.223 -7.886 1.958 1.00 93.31 87 ALA A CA 1
ATOM 688 C C . ALA A 1 87 ? 9.985 -7.088 0.661 1.00 93.31 87 ALA A C 1
ATOM 690 O O . ALA A 1 87 ? 10.792 -7.140 -0.274 1.00 93.31 87 ALA A O 1
ATOM 691 N N . LEU A 1 88 ? 8.880 -6.335 0.593 1.00 91.19 88 LEU A N 1
ATOM 692 C CA . LEU A 1 88 ? 8.631 -5.414 -0.514 1.00 91.19 88 LEU A CA 1
ATOM 693 C C . LEU A 1 88 ? 9.667 -4.286 -0.529 1.00 91.19 88 LEU A C 1
ATOM 695 O O . LEU A 1 88 ? 10.170 -3.944 -1.597 1.00 91.19 88 LEU A O 1
ATOM 699 N N . PHE A 1 89 ? 9.988 -3.731 0.637 1.00 92.56 89 PHE A N 1
ATOM 700 C CA . PHE A 1 89 ? 10.977 -2.671 0.772 1.00 92.56 89 PHE A CA 1
ATOM 701 C C . PHE A 1 89 ? 12.383 -3.129 0.368 1.00 92.56 89 PHE A C 1
ATOM 703 O O . PHE A 1 89 ? 13.022 -2.437 -0.415 1.00 92.56 89 PHE A O 1
ATOM 710 N N . GLU A 1 90 ? 12.828 -4.316 0.783 1.00 91.94 90 GLU A N 1
ATOM 711 C CA . GLU A 1 90 ? 14.111 -4.901 0.360 1.00 91.94 90 GLU A CA 1
ATOM 712 C C . GLU A 1 90 ? 14.213 -4.991 -1.169 1.00 91.94 90 GLU A C 1
ATOM 714 O O . GLU A 1 90 ? 15.223 -4.623 -1.762 1.00 91.94 90 GLU A O 1
ATOM 719 N N . SER A 1 91 ? 13.116 -5.362 -1.838 1.00 89.06 91 SER A N 1
ATOM 720 C CA . SER A 1 91 ? 13.072 -5.412 -3.307 1.00 89.06 91 SER A CA 1
ATOM 721 C C . SER A 1 91 ? 13.221 -4.033 -3.969 1.00 89.06 91 SER A C 1
ATOM 723 O O . SER A 1 91 ? 13.621 -3.948 -5.129 1.00 89.06 91 SER A O 1
ATOM 725 N N . ILE A 1 92 ? 12.854 -2.954 -3.271 1.00 89.56 92 ILE A N 1
ATOM 726 C CA . ILE A 1 92 ? 13.031 -1.568 -3.731 1.00 89.56 92 ILE A CA 1
ATOM 727 C C . ILE A 1 92 ? 14.434 -1.065 -3.362 1.00 89.56 92 ILE A C 1
ATOM 729 O O . ILE A 1 92 ? 15.048 -0.354 -4.152 1.00 89.56 92 ILE A O 1
ATOM 733 N N . SER A 1 93 ? 14.959 -1.473 -2.206 1.00 90.00 93 SER A N 1
ATOM 734 C CA . SER A 1 93 ? 16.322 -1.179 -1.749 1.00 90.00 93 SER A CA 1
ATOM 735 C C . SER A 1 93 ? 17.383 -1.739 -2.708 1.00 90.00 93 SER A C 1
ATOM 737 O O . SER A 1 93 ? 18.394 -1.088 -2.956 1.00 90.00 93 SER A O 1
ATOM 739 N N . ASP A 1 94 ? 17.102 -2.876 -3.362 1.00 88.94 94 ASP A N 1
ATOM 740 C CA . ASP A 1 94 ? 17.913 -3.414 -4.470 1.00 88.94 94 ASP A CA 1
ATOM 741 C C . ASP A 1 94 ? 18.090 -2.419 -5.639 1.00 88.94 94 ASP A C 1
ATOM 743 O O . ASP A 1 94 ? 19.061 -2.504 -6.393 1.00 88.94 94 ASP A O 1
ATOM 747 N N . ILE A 1 95 ? 17.140 -1.496 -5.830 1.00 90.06 95 ILE A N 1
ATOM 748 C CA . ILE A 1 95 ? 17.189 -0.458 -6.870 1.00 90.06 95 ILE A CA 1
ATOM 749 C C . ILE A 1 95 ? 17.943 0.765 -6.351 1.00 90.06 95 ILE A C 1
ATOM 751 O O . ILE A 1 95 ? 18.782 1.317 -7.061 1.00 90.06 95 ILE A O 1
ATOM 755 N N . ASP A 1 96 ? 17.627 1.201 -5.133 1.00 91.88 96 ASP A N 1
ATOM 756 C CA . ASP A 1 96 ? 18.261 2.349 -4.495 1.00 91.88 96 ASP A CA 1
ATOM 757 C C . ASP A 1 96 ? 18.407 2.120 -2.988 1.00 91.88 96 ASP A C 1
ATOM 759 O O . ASP A 1 96 ? 17.474 2.326 -2.209 1.00 91.88 96 ASP A O 1
ATOM 763 N N . SER A 1 97 ? 19.616 1.739 -2.577 1.00 91.38 97 SER A N 1
ATOM 764 C CA . SER A 1 97 ? 19.942 1.421 -1.185 1.00 91.38 97 SER A CA 1
ATOM 765 C C . SER A 1 97 ? 19.975 2.646 -0.266 1.00 91.38 97 SER A C 1
ATOM 767 O O . SER A 1 97 ? 20.233 2.513 0.929 1.00 91.38 97 SER A O 1
ATOM 769 N N . THR A 1 98 ? 19.814 3.859 -0.811 1.00 92.12 98 THR A N 1
ATOM 770 C CA . THR A 1 98 ? 19.783 5.092 -0.011 1.00 92.12 98 THR A CA 1
ATOM 771 C C . THR A 1 98 ? 18.395 5.392 0.543 1.00 92.12 98 THR A C 1
ATOM 773 O O . THR A 1 98 ? 18.288 6.183 1.482 1.00 92.12 98 THR A O 1
ATOM 776 N N . LEU A 1 99 ? 17.353 4.772 -0.021 1.00 92.81 99 LEU A N 1
ATOM 777 C CA . LEU A 1 99 ? 15.980 4.904 0.450 1.00 92.81 99 LEU A CA 1
ATOM 778 C C . LEU A 1 99 ? 15.844 4.284 1.841 1.00 92.81 99 LEU A C 1
ATOM 780 O O . LEU A 1 99 ? 16.382 3.209 2.100 1.00 92.81 99 LEU A O 1
ATOM 784 N N . ARG A 1 100 ? 15.086 4.934 2.727 1.00 91.94 100 ARG A N 1
ATOM 785 C CA . ARG A 1 100 ? 14.690 4.357 4.018 1.00 91.94 100 ARG A CA 1
ATOM 786 C C . ARG A 1 100 ? 13.216 3.966 4.035 1.00 91.94 100 ARG A C 1
ATOM 788 O O . ARG A 1 100 ? 12.399 4.550 3.327 1.00 91.94 100 ARG A O 1
ATOM 795 N N . ILE A 1 101 ? 12.855 2.995 4.871 1.00 89.38 101 ILE A N 1
ATOM 796 C CA . ILE A 1 101 ? 11.488 2.449 4.915 1.00 89.38 101 ILE A CA 1
ATOM 797 C C . ILE A 1 101 ? 10.446 3.482 5.370 1.00 89.38 101 ILE A C 1
ATOM 799 O O . ILE A 1 101 ? 9.267 3.367 5.040 1.00 89.38 101 ILE A O 1
ATOM 803 N N . GLU A 1 102 ? 10.870 4.537 6.070 1.00 87.88 102 GLU A N 1
ATOM 804 C CA . GLU A 1 102 ? 9.993 5.627 6.504 1.00 87.88 102 GLU A CA 1
ATOM 805 C C . GLU A 1 102 ? 9.718 6.654 5.384 1.00 87.88 102 GLU A C 1
ATOM 807 O O . GLU A 1 102 ? 8.799 7.474 5.491 1.00 87.88 102 GLU A O 1
ATOM 812 N N . GLU A 1 103 ? 10.489 6.624 4.291 1.00 89.31 103 GLU A N 1
ATOM 813 C CA . GLU A 1 103 ? 10.421 7.576 3.178 1.00 89.31 103 GLU A CA 1
ATOM 814 C C . GLU A 1 103 ? 9.336 7.204 2.163 1.00 89.31 103 GLU A C 1
ATOM 816 O O . GLU A 1 103 ? 9.585 6.798 1.031 1.00 89.31 103 GLU A O 1
ATOM 821 N N . THR A 1 104 ? 8.084 7.374 2.579 1.00 87.06 104 THR A N 1
ATOM 822 C CA . THR A 1 104 ? 6.904 6.932 1.817 1.00 87.06 104 THR A CA 1
ATOM 823 C C . THR A 1 104 ? 6.250 8.028 0.970 1.00 87.06 104 THR A C 1
ATOM 825 O O . THR A 1 104 ? 5.348 7.747 0.177 1.00 87.06 104 THR A O 1
ATOM 828 N N . THR A 1 105 ? 6.675 9.289 1.103 1.00 88.31 105 THR A N 1
ATOM 829 C CA . THR A 1 105 ? 6.078 10.411 0.359 1.00 88.31 105 THR A CA 1
ATOM 830 C C . THR A 1 105 ? 6.795 10.686 -0.961 1.00 88.31 105 THR A C 1
ATOM 832 O O . THR A 1 105 ? 8.005 10.508 -1.092 1.00 88.31 105 THR A O 1
ATOM 835 N N . GLN A 1 106 ? 6.071 11.236 -1.944 1.00 86.56 106 GLN A N 1
ATOM 836 C CA . GLN A 1 106 ? 6.655 11.604 -3.240 1.00 86.56 106 GLN A CA 1
ATOM 837 C C . GLN A 1 106 ? 7.823 12.599 -3.106 1.00 86.56 106 GLN A C 1
ATOM 839 O O . GLN A 1 106 ? 8.777 12.535 -3.877 1.00 86.56 106 GLN A O 1
ATOM 844 N N . ALA A 1 107 ? 7.760 13.524 -2.143 1.00 91.06 107 ALA A N 1
ATOM 845 C CA . ALA A 1 107 ? 8.816 14.508 -1.917 1.00 91.06 107 ALA A CA 1
ATOM 846 C C . ALA A 1 107 ? 10.104 13.874 -1.369 1.00 91.06 107 ALA A C 1
ATOM 848 O O . ALA A 1 107 ? 11.190 14.318 -1.736 1.00 91.06 107 ALA A O 1
ATOM 849 N N . GLN A 1 108 ? 9.984 12.844 -0.524 1.00 92.00 108 GLN A N 1
ATOM 850 C CA . GLN A 1 108 ? 11.128 12.066 -0.043 1.00 92.00 108 GLN A CA 1
ATOM 851 C C . GLN A 1 108 ? 11.696 11.207 -1.176 1.00 92.00 108 GLN A C 1
ATOM 853 O O . GLN A 1 108 ? 12.867 11.354 -1.500 1.00 92.00 108 GLN A O 1
ATOM 858 N N . ILE A 1 109 ? 10.847 10.449 -1.884 1.00 90.25 109 ILE A N 1
ATOM 859 C CA . ILE A 1 109 ? 11.248 9.587 -3.014 1.00 90.25 109 ILE A CA 1
ATOM 860 C C . ILE A 1 109 ? 12.029 10.366 -4.087 1.00 90.25 109 ILE A C 1
ATOM 862 O O . ILE A 1 109 ? 12.998 9.861 -4.643 1.00 90.25 109 ILE A O 1
ATOM 866 N N . ARG A 1 110 ? 11.668 11.628 -4.357 1.00 91.12 110 ARG A N 1
ATOM 867 C CA . ARG A 1 110 ? 12.377 12.485 -5.330 1.00 91.12 110 ARG A CA 1
ATOM 868 C C . ARG A 1 110 ? 13.835 12.796 -4.973 1.00 91.12 110 ARG A C 1
ATOM 870 O O . ARG A 1 110 ? 14.559 13.273 -5.841 1.00 91.12 110 ARG A O 1
ATOM 877 N N . ARG A 1 111 ? 14.263 12.563 -3.730 1.00 93.62 111 ARG A N 1
ATOM 878 C CA . ARG A 1 111 ? 15.655 12.751 -3.284 1.00 93.62 111 ARG A CA 1
ATOM 879 C C . ARG A 1 111 ? 16.568 11.590 -3.688 1.00 93.62 111 ARG A C 1
ATOM 881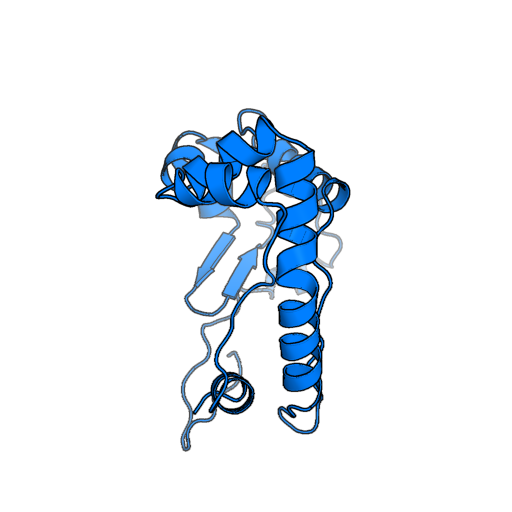 O O . ARG A 1 111 ? 17.778 11.727 -3.558 1.00 93.62 111 ARG A O 1
ATOM 888 N N . HIS A 1 112 ? 15.995 10.501 -4.200 1.00 94.25 112 HIS A N 1
ATOM 889 C CA . HIS A 1 112 ? 16.677 9.262 -4.568 1.00 94.25 112 HIS A CA 1
ATOM 890 C C . HIS A 1 112 ? 16.781 9.165 -6.100 1.00 94.25 112 HIS A C 1
ATOM 892 O O . HIS A 1 112 ? 15.842 8.702 -6.758 1.00 94.25 112 HIS A O 1
ATOM 898 N N . PRO A 1 113 ? 17.865 9.683 -6.714 1.00 92.19 113 PRO A N 1
ATOM 899 C CA . PRO A 1 113 ? 17.954 9.826 -8.165 1.00 92.19 113 PRO A CA 1
ATOM 900 C C . PRO A 1 113 ? 17.922 8.482 -8.897 1.00 92.19 113 PRO A C 1
ATOM 902 O O . PRO A 1 113 ? 17.303 8.401 -9.955 1.00 92.19 113 PRO A O 1
ATOM 905 N N . THR A 1 114 ? 18.512 7.430 -8.325 1.00 92.75 114 THR A N 1
ATOM 906 C CA . THR A 1 114 ? 18.540 6.088 -8.923 1.00 92.75 114 THR A CA 1
ATOM 907 C C . THR A 1 114 ? 17.136 5.484 -8.961 1.00 92.75 114 THR A C 1
ATOM 909 O O . THR A 1 114 ? 16.687 5.003 -10.004 1.00 92.75 114 THR A O 1
ATOM 912 N N . LEU A 1 115 ? 16.377 5.603 -7.866 1.00 92.25 115 LEU A N 1
ATOM 913 C CA . LEU A 1 115 ? 14.973 5.188 -7.842 1.00 92.25 115 LEU A CA 1
ATOM 914 C C . LEU A 1 115 ? 14.105 5.997 -8.820 1.00 92.25 115 LEU A C 1
ATOM 916 O O . LEU A 1 115 ? 13.259 5.435 -9.519 1.00 92.25 115 LEU A O 1
ATOM 920 N N . VAL A 1 116 ? 14.313 7.314 -8.899 1.00 92.31 116 VAL A N 1
ATOM 921 C CA . VAL A 1 116 ? 13.592 8.183 -9.844 1.00 92.31 116 VAL A CA 1
ATOM 922 C C . VAL A 1 116 ? 13.909 7.806 -11.292 1.00 92.31 116 VAL A C 1
ATOM 924 O O . VAL A 1 116 ? 12.998 7.735 -12.120 1.00 92.31 116 VAL A O 1
ATOM 927 N N . GLU A 1 117 ? 15.172 7.525 -11.611 1.00 92.69 117 GLU A N 1
ATOM 928 C CA . GLU A 1 117 ? 15.582 7.050 -12.931 1.00 92.69 117 GLU A CA 1
ATOM 929 C C . GLU A 1 117 ? 14.902 5.723 -13.273 1.00 92.69 117 GLU A C 1
ATOM 931 O O . GLU A 1 117 ? 14.329 5.594 -14.360 1.00 92.69 117 GLU A O 1
ATOM 936 N N . PHE A 1 118 ? 14.882 4.763 -12.343 1.00 92.75 118 PHE A N 1
ATOM 937 C CA . PHE A 1 118 ? 14.173 3.498 -12.525 1.00 92.75 118 PHE A CA 1
ATOM 938 C C . PHE A 1 118 ? 12.685 3.719 -12.825 1.00 92.75 118 PHE A C 1
ATOM 940 O O . PHE A 1 118 ? 12.170 3.183 -13.809 1.00 92.75 118 PHE A O 1
ATOM 947 N N . ILE A 1 119 ? 11.999 4.552 -12.036 1.00 91.75 119 ILE A N 1
ATOM 948 C CA . ILE A 1 119 ? 10.576 4.859 -12.242 1.00 91.75 119 ILE A CA 1
ATOM 949 C C . ILE A 1 119 ? 10.344 5.473 -13.628 1.00 91.75 119 ILE A C 1
ATOM 951 O O . ILE A 1 119 ? 9.394 5.095 -14.310 1.00 91.75 119 ILE A O 1
ATOM 955 N N . ASN A 1 120 ? 11.211 6.380 -14.076 1.00 91.19 120 ASN A N 1
ATOM 956 C CA . ASN A 1 120 ? 11.055 7.044 -15.371 1.00 91.19 120 ASN A CA 1
ATOM 957 C C . ASN A 1 120 ? 11.344 6.126 -16.567 1.00 91.19 120 ASN A C 1
ATOM 959 O O . ASN A 1 120 ? 10.774 6.317 -17.640 1.00 91.19 120 ASN A O 1
ATOM 963 N N . THR A 1 121 ? 12.235 5.148 -16.403 1.00 91.56 121 THR A N 1
ATOM 964 C CA . THR A 1 121 ? 12.714 4.295 -17.503 1.00 91.56 121 THR A CA 1
ATOM 965 C C . THR A 1 121 ? 11.988 2.951 -17.595 1.00 91.56 121 THR A C 1
ATOM 967 O O . THR A 1 121 ? 11.820 2.423 -18.694 1.00 91.56 121 THR A O 1
ATOM 970 N N . HIS A 1 122 ? 11.538 2.396 -16.466 1.00 92.94 122 HIS A N 1
ATOM 971 C CA . HIS A 1 122 ? 10.962 1.048 -16.379 1.00 92.94 122 HIS A CA 1
ATOM 972 C C . HIS A 1 122 ? 9.490 1.036 -15.964 1.00 92.94 122 HIS A C 1
ATOM 974 O O . HIS A 1 122 ? 8.815 0.021 -16.165 1.00 92.94 122 HIS A O 1
ATOM 980 N N . CYS A 1 123 ? 8.974 2.138 -15.413 1.00 93.25 123 CYS A N 1
ATOM 981 C CA . CYS A 1 123 ? 7.605 2.210 -14.921 1.00 93.25 123 CYS A CA 1
ATOM 982 C C . CYS A 1 123 ? 6.735 3.154 -15.757 1.00 93.25 123 CYS A C 1
ATOM 984 O O . CYS A 1 123 ? 7.191 4.105 -16.387 1.00 93.25 123 CYS A O 1
ATOM 986 N N . ARG A 1 124 ? 5.427 2.898 -15.734 1.00 91.38 124 ARG A N 1
ATOM 987 C CA . ARG A 1 124 ? 4.407 3.763 -16.324 1.00 91.38 124 ARG A CA 1
ATOM 988 C C . ARG A 1 124 ? 3.237 3.873 -15.357 1.00 91.38 124 ARG A C 1
ATOM 990 O O . ARG A 1 124 ? 2.438 2.946 -15.226 1.00 91.38 124 ARG A O 1
ATOM 997 N N . ALA A 1 125 ? 3.139 5.019 -14.690 1.00 89.81 125 ALA A N 1
ATOM 998 C CA . ALA A 1 125 ? 1.982 5.368 -13.877 1.00 89.81 125 ALA A CA 1
ATOM 999 C C . ALA A 1 125 ? 0.870 5.943 -14.766 1.00 89.81 125 ALA A C 1
ATOM 1001 O O . ALA A 1 125 ? 1.109 6.808 -15.612 1.00 89.81 125 ALA A O 1
ATOM 1002 N N . ARG A 1 126 ? -0.350 5.441 -14.589 1.00 87.50 126 ARG A N 1
ATOM 1003 C CA . ARG A 1 126 ? -1.567 5.857 -15.291 1.00 87.50 126 ARG A CA 1
ATOM 1004 C C . ARG A 1 126 ? -2.719 5.961 -14.306 1.00 87.50 126 ARG A C 1
ATOM 1006 O O . ARG A 1 126 ? -2.630 5.445 -13.197 1.00 87.50 126 ARG A O 1
ATOM 1013 N N . ALA A 1 127 ? -3.819 6.579 -14.731 1.00 81.19 127 ALA A N 1
ATOM 1014 C CA . ALA A 1 127 ? -5.001 6.765 -13.888 1.00 81.19 127 ALA A CA 1
ATOM 1015 C C . ALA A 1 127 ? -5.558 5.443 -13.324 1.00 81.19 127 ALA A C 1
ATOM 1017 O O . ALA A 1 127 ? -6.077 5.423 -12.213 1.00 81.19 127 ALA A O 1
ATOM 1018 N N . TYR A 1 128 ? -5.421 4.344 -14.075 1.00 80.69 128 TYR A N 1
ATOM 1019 C CA . TYR A 1 128 ? -6.008 3.044 -13.731 1.00 80.69 128 TYR A CA 1
ATOM 1020 C C . TYR A 1 128 ? -4.991 1.908 -13.602 1.00 80.69 128 TYR A C 1
ATOM 1022 O O . TYR A 1 128 ? -5.376 0.766 -13.363 1.00 80.69 128 TYR A O 1
ATOM 1030 N N . SER A 1 129 ? -3.701 2.182 -13.796 1.00 86.75 129 SER A N 1
ATOM 1031 C CA . SER A 1 129 ? -2.677 1.140 -13.748 1.00 86.75 129 SER A CA 1
ATOM 1032 C C . SER A 1 129 ? -1.321 1.706 -13.369 1.00 86.75 129 SER A C 1
ATOM 1034 O O . SER A 1 129 ? -0.943 2.782 -13.832 1.00 86.75 129 SER A O 1
ATOM 1036 N N . PHE A 1 130 ? -0.556 0.925 -12.621 1.00 90.12 130 PHE A N 1
ATOM 1037 C CA . PHE A 1 130 ? 0.881 1.097 -12.504 1.00 90.12 130 PHE A CA 1
ATOM 1038 C C . PHE A 1 130 ? 1.543 -0.097 -13.178 1.00 90.12 130 PHE A C 1
ATOM 1040 O O . PHE A 1 130 ? 1.257 -1.243 -12.834 1.00 90.12 130 PHE A O 1
ATOM 1047 N N . GLN A 1 131 ? 2.367 0.167 -14.183 1.00 92.62 131 GLN A N 1
ATOM 1048 C CA . GLN A 1 131 ? 2.965 -0.876 -15.007 1.00 92.62 131 GLN A CA 1
ATOM 1049 C C . GLN A 1 131 ? 4.478 -0.830 -14.873 1.00 92.62 131 GLN A C 1
ATOM 1051 O O . GLN A 1 131 ? 5.054 0.254 -14.876 1.00 92.62 131 GLN A O 1
ATOM 1056 N N . ILE A 1 132 ? 5.111 -1.999 -14.802 1.00 92.12 132 ILE A N 1
ATOM 1057 C CA . ILE A 1 132 ? 6.567 -2.155 -14.752 1.00 92.12 132 ILE A CA 1
ATOM 1058 C C . ILE A 1 132 ? 6.965 -3.077 -15.902 1.00 92.12 132 ILE A C 1
ATOM 1060 O O . ILE A 1 132 ? 6.392 -4.158 -16.051 1.00 92.12 132 ILE A O 1
ATOM 1064 N N . LYS A 1 133 ? 7.935 -2.665 -16.719 1.00 90.62 133 LYS A N 1
ATOM 1065 C CA . LYS A 1 133 ? 8.408 -3.436 -17.873 1.00 90.62 133 LYS A CA 1
ATOM 1066 C C . LYS A 1 133 ? 9.936 -3.477 -17.899 1.00 90.62 133 LYS A C 1
ATOM 1068 O O . LYS A 1 133 ? 10.601 -2.469 -17.681 1.00 90.62 133 LYS A O 1
ATOM 1073 N N . LYS A 1 134 ? 10.502 -4.645 -18.219 1.00 91.56 134 LYS A N 1
ATOM 1074 C CA . LYS A 1 134 ? 11.940 -4.773 -18.498 1.00 91.56 134 LYS A CA 1
ATOM 1075 C C . LYS A 1 134 ? 12.303 -4.055 -19.805 1.00 91.56 134 LYS A C 1
ATOM 1077 O O . LYS A 1 134 ? 11.524 -4.077 -20.755 1.00 91.56 134 LYS A O 1
ATOM 1082 N N . CYS A 1 135 ? 13.491 -3.463 -19.886 1.00 87.56 135 CYS A N 1
ATOM 1083 C CA . CYS A 1 135 ? 13.904 -2.672 -21.052 1.00 87.56 135 CYS A CA 1
ATOM 1084 C C . CYS A 1 135 ? 14.689 -3.454 -22.124 1.00 87.56 135 CYS A C 1
ATOM 1086 O O . CYS A 1 135 ? 14.925 -2.911 -23.196 1.00 87.56 135 CYS A O 1
ATOM 1088 N N . ASN A 1 136 ? 15.088 -4.708 -21.859 1.00 84.12 136 ASN A N 1
ATOM 1089 C CA . ASN A 1 136 ? 15.939 -5.528 -22.747 1.00 84.12 136 ASN A CA 1
ATOM 1090 C C . ASN A 1 136 ? 17.298 -4.891 -23.112 1.00 84.12 136 ASN A C 1
ATOM 1092 O O . ASN A 1 136 ? 17.955 -5.311 -24.060 1.00 84.12 136 ASN A O 1
ATOM 1096 N N . ASN A 1 137 ? 17.738 -3.878 -22.365 1.00 85.88 137 ASN A N 1
ATOM 1097 C CA . ASN A 1 137 ? 19.062 -3.305 -22.546 1.00 85.88 137 ASN A CA 1
ATOM 1098 C C . ASN A 1 137 ? 20.093 -4.150 -21.768 1.00 85.88 137 ASN A C 1
ATOM 1100 O O . ASN A 1 137 ? 19.942 -4.278 -20.549 1.00 85.88 137 ASN A O 1
ATOM 1104 N N . PRO A 1 138 ? 21.138 -4.705 -22.417 1.00 82.75 138 PRO A N 1
ATOM 1105 C CA . PRO A 1 138 ? 22.178 -5.476 -21.734 1.00 82.75 138 PRO A CA 1
ATOM 1106 C C . PRO A 1 138 ? 22.983 -4.657 -20.717 1.00 82.75 138 PRO A C 1
ATOM 1108 O O . PRO A 1 138 ? 23.568 -5.239 -19.811 1.00 82.75 138 PRO A O 1
ATOM 1111 N N . THR A 1 139 ? 23.002 -3.324 -20.829 1.00 87.62 139 THR A N 1
ATOM 1112 C CA . THR A 1 139 ? 23.656 -2.438 -19.851 1.00 87.62 139 THR A CA 1
ATOM 1113 C C . THR A 1 139 ? 22.719 -2.003 -18.723 1.00 87.62 139 THR A C 1
ATOM 1115 O O . THR A 1 139 ? 23.085 -1.147 -17.922 1.00 87.62 139 THR A O 1
ATOM 1118 N N . CYS A 1 140 ? 21.486 -2.516 -18.674 1.00 87.94 140 CYS A N 1
ATOM 1119 C CA . CYS A 1 140 ? 20.551 -2.167 -17.615 1.00 87.94 140 CYS A CA 1
ATOM 1120 C C . CYS A 1 140 ? 20.983 -2.801 -16.293 1.00 87.94 140 CYS A C 1
ATOM 1122 O O . CYS A 1 140 ? 21.055 -4.022 -16.177 1.00 87.94 140 CYS A O 1
ATOM 1124 N N . LEU A 1 141 ? 21.192 -1.959 -15.285 1.00 85.44 141 LEU A N 1
ATOM 1125 C CA . LEU A 1 141 ? 21.594 -2.387 -13.946 1.00 85.44 141 LEU A CA 1
ATOM 1126 C C . LEU A 1 141 ? 20.439 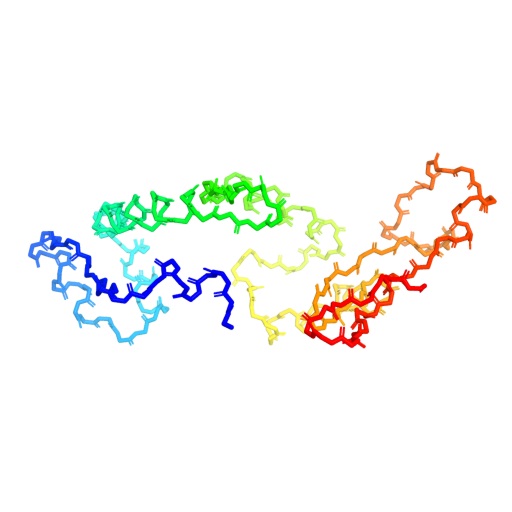-3.035 -13.162 1.00 85.44 141 LEU A C 1
ATOM 1128 O O . LEU A 1 141 ? 20.678 -3.821 -12.253 1.00 85.44 141 LEU A O 1
ATOM 1132 N N . TYR A 1 142 ? 19.187 -2.748 -13.536 1.00 86.75 142 TYR A N 1
ATOM 1133 C CA . TYR A 1 142 ? 17.994 -3.175 -12.791 1.00 86.75 142 TYR A CA 1
ATOM 1134 C C . TYR A 1 142 ? 17.368 -4.471 -13.332 1.00 86.75 142 TYR A C 1
ATOM 1136 O O . TYR A 1 142 ? 16.777 -5.271 -12.603 1.00 86.75 142 TYR A O 1
ATOM 1144 N N . CYS A 1 143 ? 17.432 -4.683 -14.648 1.00 88.81 143 CYS A N 1
ATOM 1145 C CA . CYS A 1 143 ? 16.713 -5.772 -15.298 1.00 88.81 143 CYS A CA 1
ATOM 1146 C C . CYS A 1 143 ? 17.483 -7.092 -15.210 1.00 88.81 143 CYS A C 1
ATOM 1148 O O . CYS A 1 143 ? 18.459 -7.304 -15.921 1.00 88.81 143 CYS A O 1
ATOM 1150 N N . LYS A 1 144 ? 16.950 -8.058 -14.452 1.00 85.44 144 LYS A N 1
ATOM 1151 C CA . LYS A 1 144 ? 17.379 -9.465 -14.573 1.00 85.44 144 LYS A CA 1
ATOM 1152 C C . LYS A 1 144 ? 17.166 -9.978 -16.009 1.00 85.44 144 LYS A C 1
ATOM 1154 O O . LYS A 1 144 ? 16.195 -9.537 -16.644 1.00 85.44 144 LYS A O 1
ATOM 1159 N N . PRO A 1 145 ? 17.937 -10.982 -16.475 1.00 86.38 145 PRO A N 1
ATOM 1160 C CA . PRO A 1 145 ? 17.788 -11.561 -17.809 1.00 86.38 145 PRO A CA 1
ATOM 1161 C C . PRO A 1 145 ? 16.340 -11.921 -18.162 1.00 86.38 145 PRO A C 1
ATOM 1163 O O . PRO A 1 145 ? 15.524 -12.290 -17.301 1.00 86.38 145 PRO A O 1
ATOM 1166 N N . ILE A 1 146 ? 15.998 -11.767 -19.438 1.00 88.62 146 ILE A N 1
ATOM 1167 C CA . ILE A 1 146 ? 14.673 -12.104 -19.954 1.00 88.62 146 ILE A CA 1
ATOM 1168 C C . ILE A 1 146 ? 14.556 -13.626 -20.012 1.00 88.62 146 ILE A C 1
ATOM 1170 O O . ILE A 1 146 ? 15.428 -14.303 -20.542 1.00 88.62 146 ILE A O 1
ATOM 1174 N N . ARG A 1 147 ? 13.478 -14.158 -19.425 1.00 89.62 147 ARG A N 1
ATOM 1175 C CA . ARG A 1 147 ? 13.193 -15.603 -19.398 1.00 89.62 147 ARG A CA 1
ATOM 1176 C C . ARG A 1 147 ? 12.339 -16.067 -20.582 1.00 89.62 147 ARG A C 1
ATOM 1178 O O . ARG A 1 147 ? 12.249 -17.261 -20.824 1.00 89.62 147 ARG A O 1
ATOM 1185 N N . LEU A 1 148 ? 11.687 -15.128 -21.267 1.00 89.56 148 LEU A N 1
ATOM 1186 C CA . LEU A 1 148 ? 10.865 -15.380 -22.450 1.00 89.56 148 LEU A CA 1
ATOM 1187 C C . LEU A 1 148 ? 11.728 -15.390 -23.722 1.00 89.56 148 LEU A C 1
ATOM 1189 O O . LEU A 1 148 ? 12.758 -14.710 -23.751 1.00 89.56 148 LEU A O 1
ATOM 1193 N N . PRO A 1 149 ? 11.300 -16.084 -24.792 1.00 92.44 149 PRO A N 1
ATOM 1194 C CA . PRO A 1 149 ? 11.903 -15.934 -26.110 1.00 92.44 149 PRO A CA 1
ATOM 1195 C C . PRO A 1 149 ? 11.912 -14.467 -26.553 1.00 92.44 149 PRO A C 1
ATOM 1197 O O . PRO A 1 149 ? 10.933 -13.740 -26.369 1.00 92.44 149 PRO A O 1
ATOM 1200 N N . LEU A 1 150 ? 13.017 -14.023 -27.156 1.00 87.94 150 LEU A N 1
ATOM 1201 C CA . LEU A 1 150 ? 13.199 -12.616 -27.522 1.00 87.94 150 LEU A CA 1
ATOM 1202 C C . LEU A 1 150 ? 12.136 -12.125 -28.518 1.00 87.94 150 LEU A C 1
ATOM 1204 O O . LEU A 1 150 ? 11.684 -10.985 -28.427 1.00 87.94 150 LEU A O 1
ATOM 1208 N N . SER A 1 151 ? 11.705 -13.001 -29.430 1.00 90.38 151 SER A N 1
ATOM 1209 C CA . SER A 1 151 ? 10.620 -12.743 -30.380 1.00 90.38 151 SER A CA 1
ATOM 1210 C C . SER A 1 151 ? 9.315 -12.377 -29.678 1.00 90.38 151 SER A C 1
ATOM 1212 O O . SER A 1 151 ? 8.697 -11.385 -30.042 1.00 90.38 151 SER A O 1
ATOM 1214 N N . GLU A 1 152 ? 8.928 -13.126 -28.645 1.00 90.88 152 GLU A N 1
ATOM 1215 C CA . GLU A 1 152 ? 7.721 -12.862 -27.856 1.00 90.88 152 GLU A CA 1
ATOM 1216 C C . GLU A 1 152 ? 7.886 -11.617 -26.990 1.00 90.8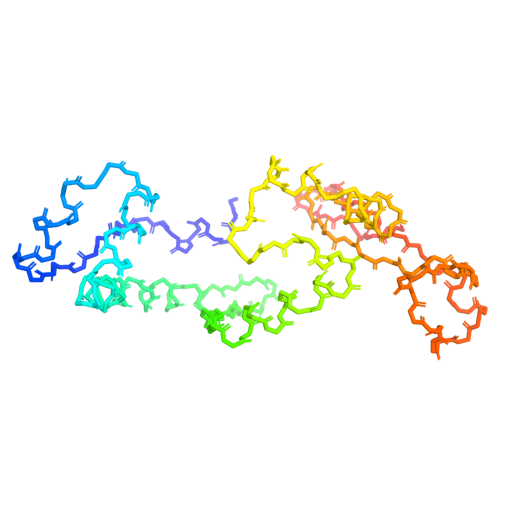8 152 GLU A C 1
ATOM 1218 O O . GLU A 1 152 ? 7.016 -10.748 -26.974 1.00 90.88 152 GLU A O 1
ATOM 1223 N N . PHE A 1 153 ? 9.028 -11.476 -26.312 1.00 90.38 153 PHE A N 1
ATOM 1224 C CA . PHE A 1 153 ? 9.283 -10.325 -25.449 1.00 90.38 153 PHE A CA 1
ATOM 1225 C C . PHE A 1 153 ? 9.190 -8.998 -26.210 1.00 90.38 153 PHE A C 1
ATOM 1227 O O . PHE A 1 153 ? 8.608 -8.034 -25.711 1.00 90.38 153 PHE A O 1
ATOM 1234 N N . ASN A 1 154 ? 9.730 -8.953 -27.430 1.00 87.88 154 ASN A N 1
ATOM 1235 C CA . ASN A 1 154 ? 9.712 -7.751 -28.259 1.00 87.88 154 ASN A CA 1
ATOM 1236 C C . ASN A 1 154 ? 8.296 -7.335 -28.686 1.00 87.88 154 ASN A C 1
ATOM 1238 O O . ASN A 1 154 ? 8.093 -6.168 -29.013 1.00 87.88 154 ASN A O 1
ATOM 1242 N N . THR A 1 155 ? 7.313 -8.244 -28.647 1.00 89.69 155 THR A N 1
ATOM 1243 C CA . THR A 1 155 ? 5.902 -7.898 -28.901 1.00 89.69 155 THR A CA 1
ATOM 1244 C C . THR A 1 155 ? 5.207 -7.258 -27.701 1.00 89.69 155 THR A C 1
ATOM 1246 O O . THR A 1 155 ? 4.176 -6.610 -27.867 1.00 89.69 155 THR A O 1
ATOM 1249 N N . LEU A 1 156 ? 5.760 -7.397 -26.490 1.00 88.88 156 LEU A N 1
ATOM 1250 C CA . LEU A 1 156 ? 5.145 -6.850 -25.285 1.00 88.88 156 LEU A CA 1
ATOM 1251 C C . LEU A 1 156 ? 5.244 -5.324 -25.288 1.00 88.88 156 LEU A C 1
ATOM 1253 O O . LEU A 1 156 ? 6.333 -4.753 -25.362 1.00 88.88 156 LEU A O 1
ATOM 1257 N N . SER A 1 157 ? 4.122 -4.640 -25.118 1.00 86.94 157 SER A N 1
ATOM 1258 C CA . SER A 1 157 ? 4.041 -3.190 -24.938 1.00 86.94 157 SER A CA 1
ATOM 1259 C C . SER A 1 157 ? 3.482 -2.857 -23.552 1.00 86.94 157 SER A C 1
ATOM 1261 O O . SER A 1 157 ? 2.980 -3.725 -22.837 1.00 86.94 157 SER A O 1
ATOM 1263 N N . PHE A 1 158 ? 3.613 -1.597 -23.127 1.00 88.56 158 PHE A N 1
ATOM 1264 C CA . PHE A 1 158 ? 2.822 -1.133 -21.989 1.00 88.56 158 PHE A CA 1
ATOM 1265 C C . PHE A 1 158 ? 1.347 -1.175 -22.381 1.00 88.56 158 PHE A C 1
ATOM 1267 O O . PHE A 1 158 ? 0.984 -0.651 -23.434 1.00 88.56 158 PHE A O 1
ATOM 1274 N N . LEU A 1 159 ? 0.512 -1.724 -21.505 1.00 86.56 159 LEU A N 1
ATOM 1275 C CA . LEU A 1 159 ? -0.932 -1.745 -21.675 1.00 86.56 159 LEU A CA 1
ATOM 1276 C C . LEU A 1 159 ? -1.453 -0.311 -21.882 1.00 86.56 159 LEU A C 1
ATOM 1278 O O . LEU A 1 159 ? -0.992 0.619 -21.199 1.00 86.56 159 LEU A O 1
ATOM 1282 N N . PRO A 1 160 ? -2.388 -0.106 -22.819 1.00 82.62 160 PRO A N 1
ATOM 1283 C CA . PRO A 1 160 ? -3.053 1.176 -23.007 1.00 82.62 160 PRO A CA 1
ATOM 1284 C C . PRO A 1 160 ? -3.990 1.494 -21.833 1.00 82.62 160 PRO A C 1
ATOM 1286 O O . PRO A 1 160 ? -4.329 0.634 -21.018 1.00 82.62 160 PRO A O 1
ATOM 1289 N N . ASP A 1 161 ? -4.446 2.742 -21.780 1.00 79.94 161 ASP A N 1
ATOM 1290 C CA . ASP A 1 161 ? -5.519 3.137 -20.873 1.00 79.94 161 ASP A CA 1
ATOM 1291 C C . ASP A 1 161 ? -6.870 2.567 -21.368 1.00 79.94 161 ASP A C 1
ATOM 1293 O O . ASP A 1 161 ? -7.097 2.512 -22.581 1.00 79.94 161 ASP A O 1
ATOM 1297 N N . PRO A 1 162 ? -7.779 2.137 -20.470 1.00 76.31 162 PRO A N 1
ATOM 1298 C CA . PRO A 1 162 ? -9.103 1.659 -20.862 1.00 76.31 162 PRO A CA 1
ATOM 1299 C C . PRO A 1 162 ? -9.910 2.781 -21.533 1.00 76.31 162 PRO A C 1
ATOM 1301 O O . PRO A 1 162 ? -10.018 3.886 -20.998 1.00 76.31 162 PRO A O 1
ATOM 1304 N N . ILE A 1 163 ? -10.507 2.491 -22.692 1.00 72.75 163 ILE A N 1
ATOM 1305 C CA . ILE A 1 163 ? -11.282 3.467 -23.472 1.00 72.75 163 ILE A CA 1
ATOM 1306 C C . ILE A 1 163 ? -12.774 3.314 -23.133 1.00 72.75 163 ILE A C 1
ATOM 1308 O O . ILE A 1 163 ? -13.282 2.190 -23.151 1.00 72.75 163 ILE A O 1
ATOM 1312 N N . PRO A 1 164 ? -13.512 4.399 -22.837 1.00 65.31 164 PRO A N 1
ATOM 1313 C CA . PRO A 1 164 ? -14.961 4.331 -22.664 1.00 65.31 164 PRO A CA 1
ATOM 1314 C C . PRO A 1 164 ? -15.652 3.816 -23.936 1.00 65.31 164 PRO A C 1
ATOM 1316 O O . PRO A 1 164 ? -15.404 4.312 -25.032 1.00 65.31 164 PRO A O 1
ATOM 1319 N N . SER A 1 165 ? -16.538 2.837 -23.791 1.00 67.12 165 SER A N 1
ATOM 1320 C CA . SER A 1 165 ? -17.409 2.320 -24.852 1.00 67.12 165 SER A CA 1
ATOM 1321 C C . SER A 1 165 ? -18.849 2.811 -24.656 1.00 67.12 165 SER A C 1
ATOM 1323 O O . SER A 1 165 ? -19.178 3.419 -23.631 1.00 67.12 165 SER A O 1
ATOM 1325 N N . GLN A 1 166 ? -19.734 2.549 -25.622 1.00 67.19 166 GLN A N 1
ATOM 1326 C CA . GLN A 1 166 ? -21.148 2.900 -25.474 1.00 67.19 166 GLN A CA 1
ATOM 1327 C C . GLN A 1 166 ? -21.788 2.152 -24.288 1.00 67.19 166 GLN A C 1
ATOM 1329 O O . GLN A 1 166 ? -21.620 0.946 -24.130 1.00 67.19 166 GLN A O 1
ATOM 1334 N N . GLY A 1 167 ? -22.544 2.878 -23.454 1.00 58.81 167 GLY A N 1
ATOM 1335 C CA . GLY A 1 167 ? -23.341 2.288 -22.371 1.00 58.81 167 GLY A CA 1
ATOM 1336 C C . GLY A 1 167 ? -22.617 2.049 -21.037 1.00 58.81 167 GLY A C 1
ATOM 1337 O O . GLY A 1 167 ? -22.926 1.073 -20.361 1.00 58.81 167 GLY A O 1
ATOM 1338 N N . ASN A 1 168 ? -21.690 2.923 -20.618 1.00 55.03 168 ASN A N 1
ATOM 1339 C CA . ASN A 1 168 ? -20.935 2.812 -19.346 1.00 55.03 168 ASN A CA 1
ATOM 1340 C C . ASN A 1 168 ? -20.047 1.555 -19.222 1.00 55.03 168 ASN A C 1
ATOM 1342 O O . ASN A 1 168 ? -19.655 1.165 -18.120 1.00 55.03 168 ASN A O 1
ATOM 1346 N N . LEU A 1 169 ? -19.713 0.920 -20.342 1.00 54.94 169 LEU A N 1
ATOM 1347 C CA . LEU A 1 169 ? -18.765 -0.190 -20.414 1.00 54.94 169 LEU A CA 1
ATOM 1348 C C . LEU A 1 169 ? -17.399 0.355 -20.855 1.00 54.94 169 LEU A C 1
ATOM 1350 O O . LEU A 1 169 ? -17.348 1.274 -21.665 1.00 54.94 169 LEU A O 1
ATOM 1354 N N . PHE A 1 170 ? -16.290 -0.193 -20.357 1.00 54.88 170 PHE A N 1
ATOM 1355 C CA . PHE A 1 170 ? -14.953 0.101 -20.891 1.00 54.88 170 PHE A CA 1
ATOM 1356 C C . PHE A 1 170 ? -14.607 -0.930 -21.973 1.00 54.88 170 PHE A C 1
ATOM 1358 O O . PHE A 1 170 ? -14.748 -2.133 -21.733 1.00 54.88 170 PHE A O 1
ATOM 1365 N N . SER A 1 171 ? -14.179 -0.467 -23.148 1.00 52.06 171 SER A N 1
ATOM 1366 C CA . SER A 1 171 ? -13.617 -1.308 -24.209 1.00 52.06 171 SER A CA 1
ATOM 1367 C C . SER A 1 171 ? -12.288 -1.907 -23.753 1.00 52.06 171 SER A C 1
ATOM 1369 O O . SER A 1 171 ? -11.557 -1.302 -22.965 1.00 52.06 171 SER A O 1
ATOM 1371 N N . SER A 1 172 ? -11.977 -3.097 -24.264 1.00 55.47 172 SER A N 1
ATOM 1372 C CA . SER A 1 172 ? -10.714 -3.802 -24.044 1.00 55.47 172 SER A CA 1
ATOM 1373 C C . SER A 1 172 ? -9.480 -2.956 -24.369 1.00 55.47 172 SER A C 1
ATOM 1375 O O . SER A 1 172 ? -9.524 -2.049 -25.199 1.00 55.47 172 SER A O 1
ATOM 1377 N N . TYR A 1 173 ? -8.371 -3.309 -23.720 1.00 50.12 173 TYR A N 1
ATOM 1378 C CA . TYR A 1 173 ? -7.025 -2.840 -24.030 1.00 50.12 173 TYR A CA 1
ATOM 1379 C C . TYR A 1 173 ? -6.693 -3.177 -25.500 1.00 50.12 173 TYR A C 1
ATOM 1381 O O . TYR A 1 173 ? -6.699 -4.358 -25.841 1.00 50.12 173 TYR A O 1
ATOM 1389 N N . ASN A 1 174 ? -6.470 -2.173 -26.358 1.00 45.94 174 ASN A N 1
ATOM 1390 C CA . ASN A 1 174 ? -5.909 -2.358 -27.709 1.00 45.94 174 ASN A CA 1
ATOM 1391 C C . ASN A 1 174 ? -4.384 -2.494 -27.673 1.00 45.94 174 ASN A C 1
ATOM 1393 O O . ASN A 1 174 ? -3.728 -1.576 -27.129 1.00 45.94 174 ASN A O 1
#

pLDDT: mean 87.64, std 9.34, range [45.94, 96.06]

Organism: NCBI:txid588596

Radius of gyration: 21.96 Å; chains: 1; bounding box: 50×32×60 Å

Sequence (174 aa):
MSTLNIGLQGVALKRDQMSPGSEALFETANTLDDIRKKAQESNELTSELKESITNIQNLLNNRTERLLFKDKKFRCHEPANEERIAALFESISDIDSTLRIEETTQAQIRRHPTLVEFINTHCRARAYSFQIKKCNNPTCLYCKPIRLPLSEFNTLSFLPDPIPSQGNLFSSYN